Protein AF-A0A356F654-F1 (afdb_monomer_lite)

Sequence (113 aa):
ACGHKAVSWMQNWINGQEVKCHILGNVIKHRATGVCFLGEYDVAAAIVEAGWAVAYAKNTDVYVPYEKQARKELKGLWNGRFYRPSDWRKMQAQRAKISNEQKSDWFNFDGWF

Foldseek 3Di:
DLLVVLVVVLCVVCVPADKDWDFDDDADPNDTDTWIDRDPDTSLLVSLLQVSADDDVVVPCVNVVSVVNCCVVCGRCNVDDDDHPVVVVVVVVVVVVVVVVVVVVVVVVVPPD

Secondary structure (DSSP, 8-state):
-HHHHHHHHHHHHHTT---EEEEEEEEETTEEEEEEEETTEEHHHHHHHTTSS---TTT-STTHHHHHHHHHTT-GGGGS----HHHHHHHHHHHHHHHHHHHHHHHHHTT--

pLDDT: mean 88.16, std 11.25, range [46.16, 97.38]

Radius of gyration: 19.51 Å; chains: 1; bounding box: 56×36×45 Å

Structure (mmCIF, N/CA/C/O backbone):
data_AF-A0A356F654-F1
#
_entry.id   AF-A0A356F654-F1
#
loop_
_atom_site.group_PDB
_atom_site.id
_atom_site.type_symbol
_atom_site.label_atom_id
_atom_site.label_alt_id
_atom_site.label_comp_id
_atom_site.label_asym_id
_atom_site.label_entity_id
_atom_site.label_seq_id
_atom_site.pdbx_PDB_ins_code
_atom_site.Cartn_x
_atom_site.Cartn_y
_atom_site.Cartn_z
_atom_site.occupancy
_atom_site.B_iso_or_equiv
_atom_site.auth_seq_id
_atom_site.auth_comp_id
_atom_site.auth_asym_id
_atom_site.auth_atom_id
_atom_site.pdbx_PDB_model_num
ATOM 1 N N . ALA A 1 1 ? 2.163 0.092 16.718 1.00 75.88 1 ALA A N 1
ATOM 2 C CA . ALA A 1 1 ? 3.109 0.427 15.625 1.00 75.88 1 ALA A CA 1
ATOM 3 C C . ALA A 1 1 ? 2.353 0.672 14.313 1.00 75.88 1 ALA A C 1
ATOM 5 O O . ALA A 1 1 ? 1.216 0.227 14.197 1.00 75.88 1 ALA A O 1
ATOM 6 N N . CYS A 1 2 ? 2.955 1.360 13.335 1.00 87.00 2 CYS A N 1
ATOM 7 C CA . CYS A 1 2 ? 2.309 1.709 12.058 1.00 87.00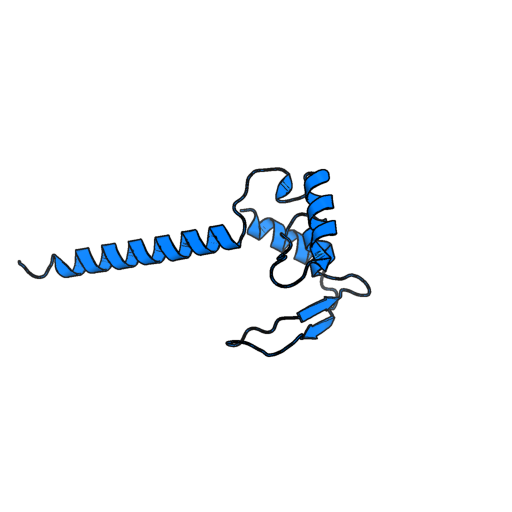 2 CYS A CA 1
ATOM 8 C C . CYS A 1 2 ? 1.919 0.491 11.199 1.00 87.00 2 CYS A C 1
ATOM 10 O O . CYS A 1 2 ? 0.853 0.502 10.594 1.00 87.00 2 CYS A O 1
ATOM 12 N N . GLY A 1 3 ? 2.714 -0.586 11.225 1.00 88.62 3 GLY A N 1
ATOM 13 C CA . GLY A 1 3 ? 2.395 -1.829 10.511 1.00 88.62 3 GLY A CA 1
ATOM 14 C C . GLY A 1 3 ? 1.083 -2.474 10.968 1.00 88.62 3 GLY A C 1
ATOM 15 O O . GLY A 1 3 ? 0.280 -2.872 10.135 1.00 88.62 3 GLY A O 1
ATOM 16 N N . HIS A 1 4 ? 0.805 -2.501 12.276 1.00 92.19 4 HIS A N 1
ATOM 17 C CA . HIS A 1 4 ? -0.466 -3.035 12.788 1.00 92.19 4 HIS A CA 1
ATOM 18 C C . HIS A 1 4 ? -1.670 -2.192 12.354 1.00 92.19 4 HIS A C 1
ATOM 20 O O . HIS A 1 4 ? -2.724 -2.745 12.065 1.00 92.19 4 HIS A O 1
ATOM 26 N N . LYS A 1 5 ? -1.515 -0.863 12.263 1.00 93.88 5 LYS A N 1
ATOM 27 C CA . LYS A 1 5 ? -2.584 0.016 11.769 1.00 93.88 5 LYS A CA 1
ATOM 28 C C . LYS A 1 5 ? -2.882 -0.235 10.289 1.00 93.88 5 LYS A C 1
ATOM 30 O O . LYS A 1 5 ? -4.047 -0.301 9.923 1.00 93.88 5 LYS A O 1
ATOM 35 N N . ALA A 1 6 ? -1.847 -0.443 9.473 1.00 94.88 6 ALA A N 1
ATOM 36 C CA . ALA A 1 6 ? -2.010 -0.802 8.066 1.00 94.88 6 ALA A CA 1
ATOM 37 C C . ALA A 1 6 ? -2.748 -2.143 7.891 1.00 94.88 6 ALA A C 1
ATOM 39 O O . ALA A 1 6 ? -3.663 -2.237 7.078 1.00 94.88 6 ALA A O 1
ATOM 40 N N . VAL A 1 7 ? -2.396 -3.157 8.692 1.00 95.19 7 VAL A N 1
ATOM 41 C CA . VAL A 1 7 ? -3.088 -4.459 8.689 1.00 95.19 7 VAL A CA 1
ATOM 42 C C . VAL A 1 7 ? -4.548 -4.309 9.114 1.00 95.19 7 VAL A C 1
ATOM 44 O O . VAL A 1 7 ? -5.429 -4.807 8.423 1.00 95.19 7 VAL A O 1
ATOM 47 N N . SER A 1 8 ? -4.812 -3.584 10.204 1.00 96.44 8 SER A N 1
ATOM 48 C CA . SER A 1 8 ? -6.175 -3.354 10.694 1.00 96.44 8 SER A CA 1
ATOM 49 C C . SER A 1 8 ? -7.035 -2.600 9.678 1.00 96.44 8 SER A C 1
ATOM 51 O O . SER A 1 8 ? -8.178 -2.985 9.453 1.00 96.44 8 SER A O 1
ATOM 53 N N . TRP A 1 9 ? -6.485 -1.578 9.013 1.00 96.75 9 TRP A N 1
ATOM 54 C CA . TRP A 1 9 ? -7.193 -0.882 7.940 1.00 96.75 9 TRP A CA 1
ATOM 55 C C . TRP A 1 9 ? -7.560 -1.837 6.801 1.00 96.75 9 TRP A C 1
ATOM 57 O O . TRP A 1 9 ? -8.709 -1.849 6.375 1.00 96.75 9 TRP A O 1
ATOM 67 N N . MET A 1 10 ? -6.619 -2.680 6.361 1.00 96.12 10 MET A N 1
ATOM 68 C CA . MET A 1 10 ? -6.864 -3.634 5.276 1.00 96.12 10 MET A CA 1
ATOM 69 C C . MET A 1 10 ? -7.930 -4.669 5.654 1.00 96.12 10 MET A C 1
ATOM 71 O O . MET A 1 10 ? -8.821 -4.949 4.860 1.00 96.12 10 MET A O 1
ATOM 75 N N . GLN A 1 11 ? -7.869 -5.215 6.871 1.00 96.19 11 GLN A N 1
ATOM 76 C CA . GLN A 1 11 ? -8.865 -6.168 7.369 1.00 96.19 11 GLN A CA 1
ATOM 77 C C . GLN A 1 11 ? -10.267 -5.555 7.396 1.00 96.19 11 GLN A C 1
ATOM 79 O O . GLN A 1 11 ? -11.216 -6.183 6.934 1.00 96.19 11 GLN A O 1
ATOM 84 N N . ASN A 1 12 ? -10.380 -4.316 7.879 1.00 96.81 12 ASN A N 1
ATOM 85 C CA . ASN A 1 12 ? -11.652 -3.602 7.940 1.00 96.81 12 ASN A CA 1
ATOM 86 C C . ASN A 1 12 ? -12.170 -3.210 6.551 1.00 96.81 12 ASN A C 1
ATOM 88 O O . ASN A 1 12 ? -13.375 -3.208 6.340 1.00 96.81 12 ASN A O 1
ATOM 92 N N . TRP A 1 13 ? -11.279 -2.867 5.617 1.00 96.94 13 TRP A N 1
ATOM 93 C CA . TRP A 1 13 ? -11.658 -2.477 4.259 1.00 96.94 13 TRP A CA 1
ATOM 94 C C . TRP A 1 13 ? -12.098 -3.677 3.413 1.00 96.94 13 TRP A C 1
ATOM 96 O O . TRP A 1 13 ? -13.114 -3.591 2.734 1.00 96.94 13 TRP A O 1
ATOM 106 N N . ILE A 1 14 ? -11.386 -4.809 3.502 1.00 96.81 14 ILE A N 1
ATOM 107 C CA . ILE A 1 14 ? -11.789 -6.064 2.847 1.00 96.81 14 ILE A CA 1
ATOM 108 C C . ILE A 1 14 ? -13.059 -6.628 3.490 1.00 96.81 14 ILE A C 1
ATOM 110 O O . ILE A 1 14 ? -13.885 -7.214 2.802 1.00 96.81 14 ILE A O 1
ATOM 114 N N . ASN A 1 15 ? -13.212 -6.485 4.810 1.00 96.00 15 ASN A N 1
ATOM 115 C CA . ASN A 1 15 ? -14.402 -6.890 5.561 1.00 96.00 15 ASN A CA 1
ATOM 116 C C . ASN A 1 15 ? -14.880 -8.331 5.266 1.00 96.00 15 ASN A C 1
ATOM 118 O O . ASN A 1 15 ? -16.071 -8.601 5.132 1.00 96.00 15 ASN A O 1
ATOM 122 N N . GLY A 1 16 ? -13.935 -9.262 5.102 1.00 94.44 16 GLY A N 1
ATOM 123 C CA . GLY A 1 16 ? -14.223 -10.671 4.803 1.00 94.44 16 GLY A CA 1
ATOM 124 C C . GLY A 1 16 ? -14.707 -10.963 3.377 1.00 94.44 16 GLY A C 1
ATOM 125 O O . GLY A 1 16 ? -15.032 -12.110 3.081 1.00 94.44 16 GLY A O 1
ATOM 126 N N . GLN A 1 17 ? -14.746 -9.967 2.491 1.00 96.62 17 GLN A N 1
ATOM 127 C CA . GLN A 1 17 ? -15.095 -10.159 1.087 1.00 96.62 17 GLN A CA 1
ATOM 128 C C . GLN A 1 17 ? -13.994 -10.908 0.320 1.00 96.62 17 GLN A C 1
ATOM 130 O O . GLN A 1 17 ? -12.810 -10.861 0.666 1.00 96.62 17 GLN A O 1
ATOM 135 N N . GLU A 1 18 ? -14.393 -11.593 -0.751 1.00 96.12 18 GLU A N 1
ATOM 136 C CA . GLU A 1 18 ? -13.475 -12.351 -1.599 1.00 96.12 18 GLU A CA 1
ATOM 137 C C . GLU A 1 18 ? -12.567 -11.420 -2.417 1.00 96.12 18 GLU A C 1
ATOM 139 O O . GLU A 1 18 ? -13.029 -10.491 -3.083 1.00 96.12 18 GLU A O 1
ATOM 144 N N . VAL A 1 19 ? -11.265 -11.712 -2.402 1.00 96.88 19 VAL A N 1
ATOM 145 C CA . VAL A 1 19 ? -10.247 -11.011 -3.189 1.00 96.88 19 VAL A CA 1
ATOM 146 C C . VAL A 1 19 ? -9.750 -11.929 -4.300 1.00 96.88 19 VAL A C 1
ATOM 148 O O . VAL A 1 19 ? -9.303 -13.046 -4.039 1.00 96.88 19 VAL A O 1
ATOM 151 N N . LYS A 1 20 ? -9.772 -11.440 -5.541 1.00 97.12 20 LYS A N 1
ATOM 152 C CA . LYS A 1 20 ? -9.291 -12.172 -6.719 1.00 97.12 20 LYS A CA 1
ATOM 153 C C . LYS A 1 20 ? -7.911 -11.674 -7.114 1.00 97.12 20 LYS A C 1
ATOM 155 O O . LYS A 1 20 ? -7.736 -10.490 -7.382 1.00 97.12 20 LYS A O 1
ATOM 160 N N . CYS A 1 21 ? -6.928 -12.569 -7.154 1.00 95.38 21 CYS A N 1
ATOM 161 C CA . CYS A 1 21 ? -5.545 -12.216 -7.465 1.00 95.38 21 CYS A CA 1
ATOM 162 C C . CYS A 1 21 ? -5.085 -12.809 -8.797 1.00 95.38 21 CYS A C 1
ATOM 164 O O . CYS A 1 21 ? -5.247 -13.999 -9.055 1.00 95.38 21 CYS A O 1
ATOM 166 N N . HIS A 1 22 ? -4.422 -11.980 -9.596 1.00 93.50 22 HIS A N 1
ATOM 167 C CA . HIS A 1 22 ? -3.726 -12.364 -10.813 1.00 93.50 22 HIS A CA 1
ATOM 168 C C . HIS A 1 22 ? -2.222 -12.335 -10.555 1.00 93.50 22 HIS A C 1
ATOM 170 O O . HIS A 1 22 ? -1.635 -11.281 -10.298 1.00 93.50 22 HIS A O 1
ATOM 176 N N . ILE A 1 23 ? -1.595 -13.509 -10.593 1.00 91.75 23 ILE A N 1
ATOM 177 C CA . ILE A 1 23 ? -0.151 -13.639 -10.401 1.00 91.75 23 ILE A CA 1
ATOM 178 C C . ILE A 1 23 ? 0.572 -13.143 -11.653 1.00 91.75 23 ILE A C 1
ATOM 180 O O . ILE A 1 23 ? 0.244 -13.527 -12.772 1.00 91.75 23 ILE A O 1
ATOM 184 N N . LEU A 1 24 ? 1.563 -12.283 -11.443 1.00 86.25 24 LEU A N 1
ATOM 185 C CA . LEU A 1 24 ? 2.413 -11.706 -12.470 1.00 86.25 24 LEU A CA 1
ATOM 186 C C . LEU A 1 24 ? 3.805 -12.343 -12.423 1.00 86.25 24 LEU A C 1
ATOM 188 O O . LEU A 1 24 ? 4.459 -12.376 -11.377 1.00 86.25 24 LEU A O 1
ATOM 192 N N . GLY A 1 25 ? 4.292 -12.764 -13.589 1.00 80.69 25 GLY A N 1
ATOM 193 C CA . GLY A 1 25 ? 5.652 -13.271 -13.761 1.00 80.69 25 GLY A CA 1
ATOM 194 C C . GLY A 1 25 ? 5.922 -14.593 -13.037 1.00 80.69 25 GLY A C 1
ATOM 195 O O . GLY A 1 25 ? 5.018 -15.379 -12.762 1.00 80.69 25 GLY A O 1
ATOM 196 N N . ASN A 1 26 ? 7.200 -14.842 -12.748 1.00 78.00 26 ASN A N 1
ATOM 197 C CA . ASN A 1 26 ? 7.654 -16.090 -12.138 1.00 78.00 26 ASN A CA 1
ATOM 198 C C . ASN A 1 26 ? 7.645 -16.012 -10.608 1.00 78.00 26 ASN A C 1
ATOM 200 O O . ASN A 1 26 ? 7.991 -14.990 -10.011 1.00 78.00 26 ASN A O 1
ATOM 204 N N . VAL A 1 27 ? 7.325 -17.132 -9.963 1.00 80.44 27 VAL A N 1
ATOM 205 C CA . VAL A 1 27 ? 7.458 -17.290 -8.512 1.00 80.44 27 VAL A CA 1
ATOM 206 C C . VAL A 1 27 ? 8.942 -17.369 -8.155 1.00 80.44 27 VAL A C 1
ATOM 208 O O . VAL A 1 27 ? 9.655 -18.257 -8.618 1.00 80.44 27 VAL A O 1
ATOM 211 N N . ILE A 1 28 ? 9.422 -16.459 -7.308 1.00 81.12 28 ILE A N 1
ATOM 212 C CA . ILE A 1 28 ? 10.825 -16.417 -6.878 1.00 81.12 28 ILE A CA 1
ATOM 213 C C . ILE A 1 28 ? 10.896 -16.858 -5.421 1.00 81.12 28 ILE A C 1
ATOM 215 O O . ILE A 1 28 ? 10.324 -16.197 -4.557 1.00 81.12 28 ILE A O 1
ATOM 219 N N . LYS A 1 29 ? 11.634 -17.937 -5.123 1.00 77.25 29 LYS A N 1
ATOM 220 C CA . LYS A 1 29 ? 11.892 -18.405 -3.743 1.00 77.25 29 LYS A CA 1
ATOM 221 C C . LYS A 1 29 ? 10.607 -18.497 -2.896 1.00 77.25 29 LYS A C 1
ATOM 223 O O . LYS A 1 29 ? 10.544 -17.948 -1.800 1.00 77.25 29 LYS A O 1
ATOM 228 N N . HIS A 1 30 ? 9.571 -19.140 -3.439 1.00 81.75 30 HIS A N 1
ATOM 229 C CA . HIS A 1 30 ? 8.241 -19.283 -2.816 1.00 81.75 30 HIS A CA 1
ATOM 230 C C . HIS A 1 30 ? 7.455 -17.975 -2.611 1.00 81.75 30 HIS A C 1
ATOM 232 O O . HIS A 1 30 ? 6.475 -17.952 -1.871 1.00 81.75 30 HIS A O 1
ATOM 238 N N . ARG A 1 31 ? 7.843 -16.881 -3.276 1.00 84.50 31 ARG A N 1
ATOM 239 C CA . ARG A 1 31 ? 7.074 -15.634 -3.315 1.00 84.50 31 ARG A CA 1
ATOM 240 C C . ARG A 1 31 ? 6.530 -15.397 -4.719 1.00 84.50 31 ARG A C 1
ATOM 242 O O . ARG A 1 31 ? 7.296 -15.244 -5.670 1.00 84.50 31 ARG A O 1
ATOM 249 N N . ALA A 1 32 ? 5.210 -15.317 -4.820 1.00 87.12 32 ALA A N 1
ATOM 250 C CA . ALA A 1 32 ? 4.516 -14.833 -6.004 1.00 87.12 32 ALA A CA 1
ATOM 251 C C . ALA A 1 32 ? 4.299 -13.314 -5.896 1.00 87.12 32 ALA A C 1
ATOM 253 O O . ALA A 1 32 ? 4.049 -12.795 -4.807 1.00 87.12 32 ALA A O 1
ATOM 254 N N . THR A 1 33 ? 4.412 -12.605 -7.018 1.00 88.25 33 THR A N 1
ATOM 255 C CA . THR A 1 33 ? 3.998 -11.198 -7.133 1.00 88.25 33 THR A CA 1
ATOM 256 C C . THR A 1 33 ? 2.742 -11.167 -7.981 1.00 88.25 33 THR A C 1
ATOM 258 O O . THR A 1 33 ? 2.650 -11.922 -8.937 1.00 88.25 33 THR A O 1
ATOM 261 N N . GLY A 1 34 ? 1.768 -10.331 -7.650 1.00 91.69 34 GLY A N 1
ATOM 262 C CA . GLY A 1 34 ? 0.527 -10.250 -8.407 1.00 91.69 34 GLY A CA 1
ATOM 263 C C . GLY A 1 34 ? -0.234 -8.972 -8.110 1.00 91.69 34 GLY A C 1
ATOM 264 O O . GLY A 1 34 ? 0.161 -8.201 -7.233 1.00 91.69 34 GLY A O 1
ATOM 265 N N . VAL A 1 35 ? -1.321 -8.776 -8.845 1.00 93.69 35 VAL A N 1
ATOM 266 C CA . VAL A 1 35 ? -2.309 -7.721 -8.598 1.00 93.69 35 VAL A CA 1
ATOM 267 C C . VAL A 1 35 ? -3.568 -8.387 -8.075 1.00 93.69 35 VAL A C 1
ATOM 269 O O . VAL A 1 35 ? -3.971 -9.433 -8.581 1.00 93.69 35 VAL A O 1
ATOM 272 N N . CYS A 1 36 ? -4.166 -7.805 -7.044 1.00 95.75 36 CYS A N 1
ATOM 273 C CA . CYS A 1 36 ? -5.352 -8.343 -6.399 1.00 95.75 36 CYS A CA 1
ATOM 274 C C . CYS A 1 36 ? -6.477 -7.317 -6.444 1.00 95.75 36 CYS A C 1
ATOM 276 O O . CYS A 1 36 ? -6.235 -6.128 -6.244 1.00 95.75 36 CYS A O 1
ATOM 278 N N . PHE A 1 37 ? -7.695 -7.802 -6.657 1.00 97.38 37 PHE A N 1
ATOM 279 C CA . PHE A 1 37 ? -8.894 -6.997 -6.794 1.00 97.38 37 PHE A CA 1
ATOM 280 C C . PHE A 1 37 ? -9.952 -7.411 -5.779 1.00 97.38 37 PHE A C 1
ATOM 282 O O . PHE A 1 37 ? -10.211 -8.601 -5.581 1.00 97.38 37 PHE A O 1
ATOM 289 N N . LEU A 1 38 ? -10.577 -6.412 -5.166 1.00 97.19 38 LEU A N 1
ATOM 290 C CA . LEU A 1 38 ? -11.791 -6.546 -4.377 1.00 97.19 38 LEU A CA 1
ATOM 291 C C . LEU A 1 38 ? -12.947 -5.977 -5.207 1.00 97.19 38 LEU A C 1
ATOM 293 O O . LEU A 1 38 ? -13.121 -4.762 -5.288 1.00 97.19 38 LEU A O 1
ATOM 297 N N . GLY A 1 39 ? -13.694 -6.849 -5.888 1.00 95.38 39 GLY A N 1
ATOM 298 C CA . GLY A 1 39 ? -14.620 -6.409 -6.935 1.00 95.38 39 GLY A CA 1
ATOM 299 C C . GLY A 1 39 ? -13.860 -5.704 -8.062 1.00 95.38 39 GLY A C 1
ATOM 300 O O . GLY A 1 39 ? -13.028 -6.324 -8.719 1.00 95.38 39 GLY A O 1
ATOM 301 N N . GLU A 1 40 ? -14.120 -4.411 -8.254 1.00 94.50 40 GLU A N 1
ATOM 302 C CA . GLU A 1 40 ? -13.451 -3.566 -9.257 1.00 94.50 40 GLU A CA 1
ATOM 303 C C . GLU A 1 40 ? -12.252 -2.783 -8.690 1.00 94.50 40 GLU A C 1
ATOM 305 O O . GLU A 1 40 ? -11.528 -2.120 -9.432 1.00 94.50 40 GLU A O 1
ATOM 310 N N . TYR A 1 41 ? -12.015 -2.850 -7.375 1.00 96.31 41 TYR A N 1
ATOM 311 C CA . TYR A 1 41 ? -10.979 -2.064 -6.709 1.00 96.31 41 TYR A CA 1
ATOM 312 C C . TYR A 1 41 ? -9.644 -2.802 -6.661 1.00 96.31 41 TYR A C 1
ATOM 314 O O . TYR A 1 41 ? -9.554 -3.896 -6.104 1.00 96.31 41 TYR A O 1
ATOM 322 N N . ASP A 1 42 ? -8.583 -2.170 -7.164 1.00 96.38 42 ASP A N 1
ATOM 323 C CA . ASP A 1 42 ? -7.208 -2.633 -6.971 1.00 96.38 42 ASP A CA 1
ATOM 324 C C . ASP A 1 42 ? -6.798 -2.460 -5.497 1.00 96.38 42 ASP A C 1
ATOM 326 O O . ASP A 1 42 ? -6.727 -1.349 -4.960 1.00 96.38 42 ASP A O 1
ATOM 330 N N . VAL A 1 43 ? -6.507 -3.583 -4.838 1.00 96.50 43 VAL A N 1
ATOM 331 C CA . VAL A 1 43 ? -6.165 -3.646 -3.411 1.00 96.50 43 VAL A CA 1
ATOM 332 C C . VAL A 1 43 ? -4.878 -2.873 -3.101 1.00 96.50 43 VAL A C 1
ATOM 334 O O . VAL A 1 43 ? -4.768 -2.243 -2.045 1.00 96.50 43 VAL A O 1
ATOM 337 N N . ALA A 1 44 ? -3.892 -2.910 -4.001 1.00 95.12 44 ALA A N 1
ATOM 338 C CA . ALA A 1 44 ? -2.632 -2.200 -3.828 1.00 95.12 44 ALA A CA 1
ATOM 339 C C . ALA A 1 44 ? -2.817 -0.689 -4.022 1.00 95.12 44 ALA A C 1
ATOM 341 O O . ALA A 1 44 ? -2.246 0.092 -3.257 1.00 95.12 44 ALA A O 1
ATOM 342 N N . ALA A 1 45 ? -3.648 -0.271 -4.979 1.00 96.44 45 ALA A N 1
ATOM 343 C CA . ALA A 1 45 ? -4.000 1.138 -5.136 1.00 96.44 45 ALA A CA 1
ATOM 344 C C . ALA A 1 45 ? -4.722 1.668 -3.886 1.00 96.44 45 ALA A C 1
ATOM 346 O O . ALA A 1 45 ? -4.300 2.679 -3.322 1.00 96.44 45 ALA A O 1
ATOM 347 N N . ALA A 1 46 ? -5.724 0.936 -3.390 1.00 97.12 46 ALA A N 1
ATOM 348 C CA . ALA A 1 46 ? -6.532 1.345 -2.243 1.00 97.12 46 ALA A CA 1
ATOM 349 C C . ALA A 1 46 ? -5.700 1.537 -0.961 1.00 97.12 46 ALA A C 1
ATOM 351 O O . ALA A 1 46 ? -5.829 2.555 -0.276 1.00 97.12 46 ALA A O 1
ATOM 352 N N . ILE A 1 47 ? -4.794 0.604 -0.637 1.00 97.00 47 ILE A N 1
ATOM 353 C CA . ILE A 1 47 ? -3.949 0.727 0.566 1.00 97.00 47 ILE A CA 1
ATOM 354 C C . ILE A 1 47 ? -2.927 1.872 0.458 1.00 97.00 47 ILE A C 1
ATOM 356 O O . ILE A 1 47 ? -2.597 2.510 1.465 1.00 97.00 47 ILE A O 1
ATOM 360 N N . VAL A 1 48 ? -2.417 2.148 -0.747 1.00 97.12 48 VAL A N 1
ATOM 361 C CA . VAL A 1 48 ? -1.495 3.267 -0.990 1.00 97.12 48 VAL A CA 1
ATOM 362 C C . VAL A 1 48 ? -2.239 4.598 -0.895 1.00 97.12 48 VAL A C 1
ATOM 364 O O . VAL A 1 48 ? -1.759 5.511 -0.224 1.00 97.12 48 VAL A O 1
ATOM 367 N N . GLU A 1 49 ? -3.426 4.697 -1.491 1.00 97.19 49 GLU A N 1
ATOM 368 C CA . GLU A 1 49 ? -4.282 5.886 -1.442 1.00 97.19 49 GLU A CA 1
ATOM 369 C C . GLU A 1 49 ? -4.742 6.221 -0.018 1.00 97.19 49 GLU A C 1
ATOM 371 O O . GLU A 1 49 ? -4.764 7.385 0.386 1.00 97.19 49 GLU A O 1
ATOM 376 N N . ALA A 1 50 ? -5.039 5.201 0.788 1.00 96.88 50 ALA A N 1
ATOM 377 C CA . ALA A 1 50 ? -5.339 5.362 2.207 1.00 96.88 50 ALA A CA 1
ATOM 378 C C . ALA A 1 50 ? -4.109 5.749 3.054 1.00 96.88 50 ALA A C 1
ATOM 380 O O . ALA A 1 50 ? -4.232 6.019 4.250 1.00 96.88 50 ALA A O 1
ATOM 381 N N . GLY A 1 51 ? -2.916 5.787 2.453 1.00 96.88 51 GLY A N 1
ATOM 382 C CA . GLY A 1 51 ? -1.672 6.186 3.104 1.00 96.88 51 GLY A CA 1
ATOM 383 C C . GLY A 1 51 ? -1.077 5.123 4.021 1.00 96.88 51 GLY A C 1
ATOM 384 O O . GLY A 1 51 ? -0.217 5.451 4.834 1.00 96.88 51 GLY A O 1
ATOM 385 N N . TRP A 1 52 ? -1.507 3.863 3.924 1.00 96.31 52 TRP A N 1
ATOM 386 C CA . TRP A 1 52 ? -1.007 2.760 4.756 1.00 96.31 52 TRP A CA 1
ATOM 387 C C . TRP A 1 52 ? 0.114 1.949 4.099 1.00 96.31 52 TRP A C 1
ATOM 389 O O . TRP A 1 52 ? 0.756 1.131 4.761 1.00 96.31 52 TRP A O 1
ATOM 399 N N . ALA A 1 53 ? 0.400 2.218 2.826 1.00 95.56 53 ALA A N 1
ATOM 400 C CA . ALA A 1 53 ? 1.526 1.669 2.085 1.00 95.56 53 ALA A CA 1
ATOM 401 C C . ALA A 1 53 ? 2.257 2.761 1.291 1.00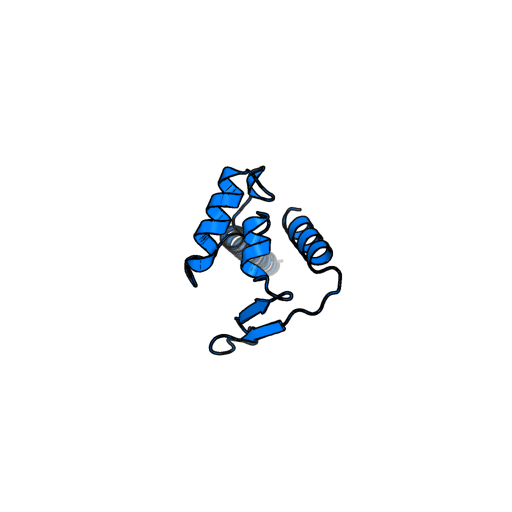 95.56 53 ALA A C 1
ATOM 403 O O . ALA A 1 53 ? 1.738 3.851 1.063 1.00 95.56 53 ALA A O 1
ATOM 404 N N . VAL A 1 54 ? 3.484 2.451 0.869 1.00 94.38 54 VAL A N 1
ATOM 405 C CA . VAL A 1 54 ? 4.282 3.300 -0.028 1.00 94.38 54 VAL A CA 1
ATOM 406 C C . VAL A 1 54 ? 4.375 2.638 -1.398 1.00 94.38 54 VAL A C 1
ATOM 408 O O . VAL A 1 54 ? 4.516 1.413 -1.469 1.00 94.38 54 VAL A O 1
ATOM 411 N N . ALA A 1 55 ? 4.338 3.421 -2.475 1.00 94.31 55 ALA A N 1
ATOM 412 C CA . ALA A 1 55 ? 4.494 2.887 -3.816 1.00 94.31 55 ALA A CA 1
ATOM 413 C C . ALA A 1 55 ? 5.944 2.436 -4.028 1.00 94.31 55 ALA A C 1
ATOM 415 O O . ALA A 1 55 ? 6.912 3.119 -3.670 1.00 94.31 55 ALA A O 1
ATOM 416 N N . TYR A 1 56 ? 6.109 1.256 -4.621 1.00 88.19 56 TYR A N 1
ATOM 417 C CA . TYR A 1 56 ? 7.424 0.713 -4.931 1.00 88.19 56 TYR A CA 1
ATOM 418 C C . TYR A 1 56 ? 7.756 0.935 -6.407 1.00 88.19 56 TYR A C 1
ATOM 420 O O . TYR A 1 56 ? 7.693 0.015 -7.221 1.00 88.19 56 TYR A O 1
ATOM 428 N N . ALA A 1 57 ? 8.172 2.166 -6.720 1.00 85.56 57 ALA A N 1
ATOM 429 C CA . ALA A 1 57 ? 8.478 2.634 -8.078 1.00 85.56 57 ALA A CA 1
ATOM 430 C C . ALA A 1 57 ? 9.554 1.819 -8.823 1.00 85.56 57 ALA A C 1
ATOM 432 O O . ALA A 1 57 ? 9.698 1.947 -10.031 1.00 85.56 57 ALA A O 1
ATOM 433 N N . LYS A 1 58 ? 10.313 0.965 -8.121 1.00 82.62 58 LYS A N 1
ATOM 434 C CA . LYS A 1 58 ? 11.272 0.044 -8.750 1.00 82.62 58 LYS A CA 1
ATOM 435 C C . LYS A 1 58 ? 10.599 -1.071 -9.553 1.00 82.62 58 LYS A C 1
ATOM 437 O O . LYS A 1 58 ? 11.237 -1.612 -10.445 1.00 82.62 58 LYS A O 1
ATOM 442 N N . ASN A 1 59 ? 9.363 -1.433 -9.207 1.00 78.00 59 ASN A N 1
ATOM 443 C CA . ASN A 1 59 ? 8.616 -2.483 -9.898 1.00 78.00 59 ASN A CA 1
ATOM 444 C C . ASN A 1 59 ? 7.586 -1.898 -10.863 1.00 78.00 59 ASN A C 1
ATOM 446 O O . ASN A 1 59 ? 7.426 -2.406 -11.965 1.00 78.00 59 ASN A O 1
ATOM 450 N N . THR A 1 60 ? 6.862 -0.869 -10.427 1.00 84.94 60 THR A N 1
ATOM 451 C CA . THR A 1 60 ? 5.821 -0.213 -11.218 1.00 84.94 60 THR A CA 1
ATOM 452 C C . THR A 1 60 ? 5.583 1.197 -10.692 1.00 84.94 60 THR A C 1
ATOM 454 O O . THR A 1 60 ? 5.657 1.443 -9.484 1.00 84.94 60 THR A O 1
ATOM 457 N N . ASP A 1 61 ? 5.303 2.123 -11.597 1.00 92.06 61 ASP A N 1
ATOM 458 C CA . ASP A 1 61 ? 4.975 3.518 -11.324 1.00 92.06 61 A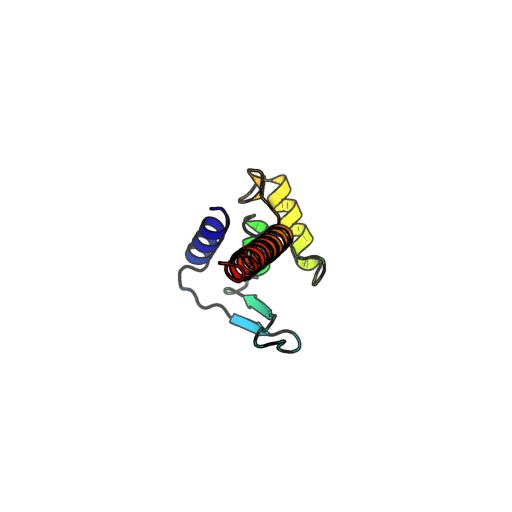SP A CA 1
ATOM 459 C C . ASP A 1 61 ? 3.465 3.776 -11.190 1.00 92.06 61 ASP A C 1
ATOM 461 O O . ASP A 1 61 ? 3.077 4.840 -10.707 1.00 92.06 61 ASP A O 1
ATOM 465 N N . VAL A 1 62 ? 2.618 2.788 -11.506 1.00 93.69 62 VAL A N 1
ATOM 466 C CA . VAL A 1 62 ? 1.145 2.887 -11.482 1.00 93.69 62 VAL A CA 1
ATOM 467 C C . VAL A 1 62 ? 0.610 3.388 -10.135 1.00 93.69 62 VAL A C 1
ATOM 469 O O . VAL A 1 62 ? -0.346 4.158 -10.095 1.00 93.69 62 VAL A O 1
ATOM 472 N N . TYR A 1 63 ? 1.256 3.029 -9.019 1.00 95.94 63 TYR A N 1
ATOM 473 C CA . TYR A 1 63 ? 0.808 3.427 -7.677 1.00 95.94 63 TYR A CA 1
ATOM 474 C C . TYR A 1 63 ? 1.363 4.779 -7.188 1.00 95.94 63 TYR A C 1
ATOM 476 O O . TYR A 1 63 ? 0.967 5.273 -6.131 1.00 95.94 63 TYR A O 1
ATOM 484 N N . VAL A 1 64 ? 2.284 5.404 -7.929 1.00 95.88 64 VAL A N 1
ATOM 485 C CA . VAL A 1 64 ? 2.924 6.671 -7.532 1.00 95.88 64 VAL A CA 1
ATOM 486 C C . VAL A 1 64 ? 1.924 7.831 -7.403 1.00 95.88 64 VAL A C 1
ATOM 488 O O . VAL A 1 64 ? 2.053 8.597 -6.442 1.00 95.88 64 VAL A O 1
ATOM 491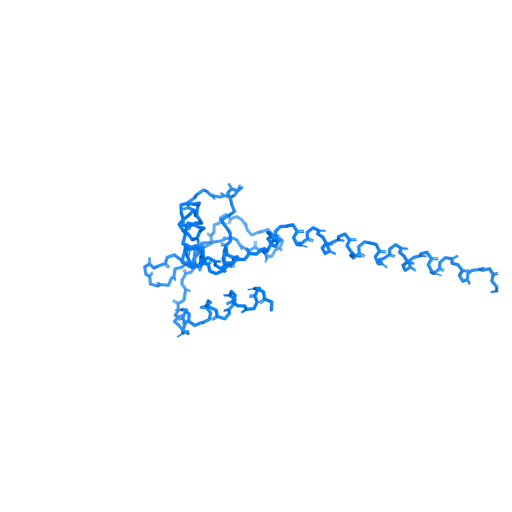 N N . PRO A 1 65 ? 0.929 8.004 -8.297 1.00 96.44 65 PRO A N 1
ATOM 492 C CA . PRO A 1 65 ? -0.090 9.042 -8.138 1.00 96.44 65 PRO A CA 1
ATOM 493 C C . PRO A 1 65 ? -0.889 8.903 -6.834 1.00 96.44 65 PRO A C 1
ATOM 495 O O . PRO A 1 65 ? -1.086 9.897 -6.137 1.00 96.44 65 PRO A O 1
ATOM 498 N N . TYR A 1 66 ? -1.254 7.677 -6.448 1.00 97.12 66 TYR A N 1
ATOM 499 C CA . TYR A 1 66 ? -1.970 7.398 -5.198 1.00 97.12 66 TYR A CA 1
ATOM 500 C C . TYR A 1 66 ? -1.122 7.746 -3.966 1.00 97.12 66 TYR A C 1
ATOM 502 O O . TYR A 1 66 ? -1.618 8.373 -3.030 1.00 97.12 66 TYR A O 1
ATOM 510 N N . GLU A 1 67 ? 0.184 7.435 -3.981 1.00 96.69 67 GLU A N 1
ATOM 511 C CA . GLU A 1 67 ? 1.094 7.838 -2.896 1.00 96.69 67 GLU A CA 1
ATOM 512 C C . GLU A 1 67 ? 1.186 9.366 -2.806 1.00 96.69 67 GLU A C 1
ATOM 514 O O . GLU A 1 67 ? 1.156 9.927 -1.711 1.00 96.69 67 GLU A O 1
ATOM 519 N N . LYS A 1 68 ? 1.285 10.062 -3.948 1.00 96.69 68 LYS A N 1
ATOM 520 C CA . LYS A 1 68 ? 1.323 11.533 -3.982 1.00 96.69 68 LYS A CA 1
ATOM 521 C C . LYS A 1 68 ? 0.060 12.135 -3.369 1.00 96.69 68 LYS A C 1
ATOM 523 O O . LYS A 1 68 ? 0.179 13.081 -2.589 1.00 96.69 68 LYS A O 1
ATOM 528 N N . GLN A 1 69 ? -1.111 11.579 -3.675 1.00 97.12 69 GLN A N 1
ATOM 529 C CA . GLN A 1 69 ? -2.373 12.035 -3.097 1.00 97.12 69 GLN A CA 1
ATOM 530 C C . GLN A 1 69 ? -2.407 11.813 -1.581 1.00 97.12 69 GLN A C 1
ATOM 532 O O . GLN A 1 69 ? -2.628 12.759 -0.826 1.00 97.12 69 GLN A O 1
ATOM 537 N N . ALA A 1 70 ? -2.079 10.603 -1.122 1.00 97.38 70 ALA A N 1
ATOM 538 C CA . ALA A 1 70 ? -2.044 10.273 0.301 1.00 97.38 70 ALA A CA 1
ATOM 539 C C . ALA A 1 70 ? -1.068 11.165 1.090 1.00 97.38 70 ALA A C 1
ATOM 541 O O . ALA A 1 70 ? -1.348 11.553 2.224 1.00 97.38 70 ALA A O 1
ATOM 542 N N . ARG A 1 71 ? 0.065 11.532 0.476 1.00 96.00 71 ARG A N 1
ATOM 543 C CA . ARG A 1 71 ? 1.042 12.479 1.035 1.00 96.00 71 ARG A CA 1
ATOM 544 C C . ARG A 1 71 ? 0.486 13.888 1.153 1.00 96.00 71 ARG A C 1
ATOM 546 O O . ARG A 1 71 ? 0.668 14.514 2.192 1.00 96.00 71 ARG A O 1
ATOM 553 N N . LYS A 1 72 ? -0.161 14.382 0.095 1.00 97.06 72 LYS A N 1
ATOM 554 C CA . LYS A 1 72 ? -0.765 15.720 0.060 1.00 97.06 72 LYS A CA 1
ATOM 555 C C . LYS A 1 72 ? -1.846 15.869 1.132 1.00 97.06 72 LYS A C 1
ATOM 557 O O . LYS A 1 72 ? -1.957 16.926 1.738 1.00 97.06 72 LYS A O 1
ATOM 562 N N . GLU A 1 73 ? -2.598 14.803 1.380 1.00 97.12 73 GLU A N 1
ATOM 563 C CA . GLU A 1 73 ? -3.684 14.765 2.362 1.00 97.12 73 GLU A CA 1
ATOM 564 C C . GLU A 1 73 ? -3.241 14.315 3.763 1.00 97.12 73 GLU A C 1
ATOM 566 O O . GLU A 1 73 ? -4.079 14.181 4.650 1.00 97.12 73 GLU A O 1
ATOM 571 N N . LEU A 1 74 ? -1.941 14.067 3.977 1.00 95.94 74 LEU A N 1
ATOM 572 C CA . LEU A 1 74 ? -1.384 13.598 5.253 1.00 95.94 74 LEU A CA 1
ATOM 573 C C . LEU A 1 74 ? -2.095 12.339 5.795 1.00 95.94 74 LEU A C 1
ATOM 575 O O . LEU A 1 74 ? -2.279 12.174 6.999 1.00 95.94 74 LEU A O 1
ATOM 579 N N . LYS A 1 75 ? -2.491 11.420 4.908 1.00 96.12 75 LYS A N 1
ATOM 580 C CA . LYS A 1 75 ? -3.199 10.184 5.271 1.00 96.12 75 LYS A CA 1
ATOM 581 C C . LYS A 1 75 ? -2.270 9.141 5.894 1.00 96.12 75 LYS A C 1
ATOM 583 O O . LYS A 1 75 ? -1.129 8.967 5.470 1.00 96.12 75 LYS A O 1
ATOM 588 N N . GLY A 1 76 ? -2.786 8.382 6.860 1.00 94.69 76 GLY A N 1
ATOM 589 C CA . GLY A 1 76 ? -2.126 7.189 7.399 1.00 94.69 76 GLY A CA 1
ATOM 590 C C . GLY A 1 76 ? -0.702 7.451 7.901 1.00 94.69 76 GLY A C 1
ATOM 591 O O . GLY A 1 76 ? -0.489 8.216 8.842 1.00 94.69 76 GLY A O 1
ATOM 592 N N . LEU A 1 77 ? 0.279 6.804 7.267 1.00 94.69 77 LEU A N 1
ATOM 593 C CA . LEU A 1 77 ? 1.709 6.960 7.550 1.00 94.69 77 LEU A CA 1
ATOM 594 C C . LEU A 1 77 ? 2.191 8.410 7.382 1.00 94.69 77 LEU A C 1
ATOM 596 O O . LEU A 1 77 ? 3.114 8.828 8.078 1.00 94.69 77 LEU A O 1
ATOM 600 N N . TRP A 1 78 ? 1.566 9.171 6.480 1.00 95.31 78 TRP A N 1
ATOM 601 C CA . TRP A 1 78 ? 1.961 10.533 6.119 1.00 95.31 78 TRP A CA 1
ATOM 602 C C . TRP A 1 78 ? 1.538 11.592 7.139 1.00 95.31 78 TRP A C 1
ATOM 604 O O . TRP A 1 78 ? 2.046 12.707 7.077 1.00 95.31 78 TRP A O 1
ATOM 614 N N . ASN A 1 79 ? 0.703 11.240 8.125 1.00 93.69 79 ASN A N 1
ATOM 615 C CA . ASN A 1 79 ? 0.370 12.113 9.258 1.00 93.69 79 ASN A CA 1
ATOM 616 C C . ASN A 1 79 ? 1.504 12.214 10.304 1.00 93.69 79 ASN A C 1
ATOM 618 O O . ASN A 1 79 ? 1.326 12.725 11.408 1.00 93.69 79 ASN A O 1
ATOM 622 N N . GLY A 1 80 ? 2.675 11.649 10.019 1.00 89.69 80 GLY A N 1
ATOM 623 C CA . GLY A 1 80 ? 3.794 11.643 10.945 1.00 89.69 80 GLY A CA 1
ATOM 624 C C . GLY A 1 80 ? 5.096 11.229 10.280 1.00 89.69 80 GLY A C 1
ATOM 625 O O . GLY A 1 80 ? 5.218 11.152 9.059 1.00 89.69 80 GLY A O 1
ATOM 626 N N . ARG A 1 81 ? 6.105 10.961 11.110 1.00 89.50 81 ARG A N 1
ATOM 627 C CA . ARG A 1 81 ? 7.401 10.458 10.650 1.00 89.50 81 ARG A CA 1
ATOM 628 C C . ARG A 1 81 ? 7.423 8.942 10.762 1.00 89.50 81 ARG A C 1
ATOM 630 O O . ARG A 1 81 ? 7.077 8.381 11.799 1.00 89.50 81 ARG A O 1
ATOM 637 N N . PHE A 1 82 ? 7.869 8.282 9.704 1.00 91.88 82 PHE A N 1
ATOM 638 C CA . PHE A 1 82 ? 8.034 6.837 9.675 1.00 91.88 82 PHE A CA 1
ATOM 639 C C . PHE A 1 82 ? 9.242 6.465 8.818 1.00 91.88 82 PHE A C 1
ATOM 641 O O . PHE A 1 82 ? 9.634 7.197 7.909 1.00 91.88 82 PHE A O 1
ATOM 648 N N . TYR A 1 83 ? 9.823 5.302 9.097 1.00 89.44 83 TYR A N 1
ATOM 649 C CA . TYR A 1 83 ? 10.829 4.714 8.223 1.00 89.44 83 TYR A CA 1
ATOM 650 C C . TYR A 1 83 ? 10.145 4.019 7.055 1.00 89.44 83 TYR A C 1
ATOM 652 O O . TYR A 1 83 ? 9.213 3.235 7.261 1.00 89.44 83 TYR A O 1
ATOM 660 N N . ARG A 1 84 ? 10.637 4.234 5.830 1.00 89.25 84 ARG A N 1
ATOM 661 C CA . ARG A 1 84 ? 10.163 3.453 4.684 1.00 89.25 84 ARG A CA 1
ATOM 662 C C . ARG A 1 84 ? 10.393 1.958 4.960 1.00 89.25 84 ARG A C 1
ATOM 664 O O . ARG A 1 84 ? 11.424 1.595 5.536 1.00 89.25 84 ARG A O 1
ATOM 671 N N . PRO A 1 85 ? 9.493 1.059 4.518 1.00 87.62 85 PRO A N 1
ATOM 672 C CA . PRO A 1 85 ? 9.612 -0.371 4.806 1.00 87.62 85 PRO A CA 1
ATOM 673 C C . PRO A 1 85 ? 10.947 -0.998 4.372 1.00 87.62 85 PRO A C 1
ATOM 675 O O . PRO A 1 85 ? 11.444 -1.908 5.033 1.00 87.62 85 PRO A O 1
ATOM 678 N N . SER A 1 86 ? 11.546 -0.523 3.272 1.00 85.88 86 SER A N 1
ATOM 679 C CA . SER A 1 86 ? 12.875 -0.959 2.822 1.00 85.88 86 SER A CA 1
ATOM 680 C C . SER A 1 86 ? 13.970 -0.625 3.825 1.00 85.88 86 SER A C 1
ATOM 682 O O . SER A 1 86 ? 14.833 -1.460 4.091 1.00 85.88 86 SER A O 1
ATOM 684 N N . ASP A 1 87 ? 13.921 0.579 4.381 1.00 89.19 87 ASP A N 1
ATOM 685 C CA . ASP A 1 87 ? 14.957 1.112 5.258 1.00 89.19 87 ASP A CA 1
ATOM 686 C C . ASP A 1 87 ? 14.845 0.448 6.625 1.00 89.19 87 ASP A C 1
ATOM 688 O O . ASP A 1 87 ? 15.844 -0.023 7.163 1.00 89.19 87 ASP A O 1
ATOM 692 N N . TRP A 1 88 ? 13.614 0.261 7.116 1.00 87.88 88 TRP A N 1
ATOM 693 C CA . TRP A 1 88 ? 13.349 -0.549 8.303 1.00 87.88 88 TRP A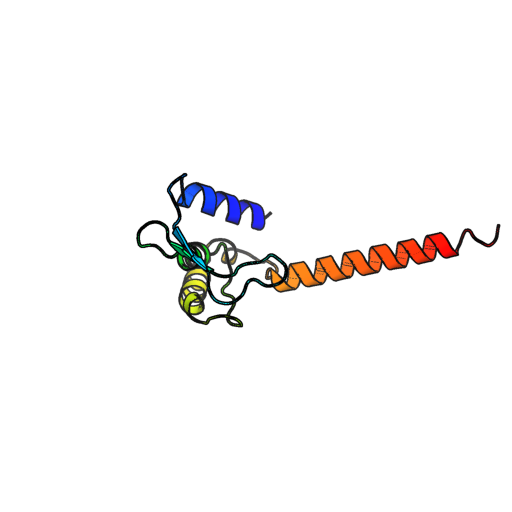 CA 1
ATOM 694 C C . TRP A 1 88 ? 13.932 -1.960 8.181 1.00 87.88 88 TRP A C 1
ATOM 696 O O . TRP A 1 88 ? 14.664 -2.396 9.067 1.00 87.88 88 TRP A O 1
ATOM 706 N N . ARG A 1 89 ? 13.678 -2.664 7.066 1.00 88.19 89 ARG A N 1
ATOM 707 C CA . ARG A 1 89 ? 14.225 -4.014 6.843 1.00 88.19 89 ARG A CA 1
ATOM 708 C C . ARG A 1 89 ? 15.754 -4.034 6.817 1.00 88.19 89 ARG A C 1
ATOM 710 O O . ARG A 1 89 ? 16.344 -4.938 7.401 1.00 88.19 89 ARG A O 1
ATOM 717 N N . LYS A 1 90 ? 16.395 -3.046 6.182 1.00 88.94 90 LYS A N 1
ATOM 718 C CA . LYS A 1 90 ? 17.863 -2.920 6.179 1.00 88.94 90 LYS A CA 1
ATOM 719 C C . LYS A 1 90 ? 18.413 -2.717 7.591 1.00 88.94 90 LYS A C 1
ATOM 721 O O . LYS A 1 90 ? 19.359 -3.400 7.969 1.00 88.94 90 LYS A O 1
ATOM 726 N N . MET A 1 91 ? 17.793 -1.838 8.380 1.00 88.81 91 MET A N 1
ATOM 727 C CA . MET A 1 91 ? 18.192 -1.604 9.770 1.00 88.81 91 MET A CA 1
ATOM 728 C C . MET A 1 91 ? 18.049 -2.870 10.621 1.00 88.81 91 MET A C 1
ATOM 730 O O . MET A 1 91 ? 18.968 -3.203 11.362 1.00 88.81 91 MET A O 1
ATOM 734 N N . GLN A 1 92 ? 16.945 -3.617 10.490 1.00 88.75 92 GLN A N 1
ATOM 735 C CA . GLN A 1 92 ? 16.775 -4.873 11.233 1.00 88.75 92 GLN A CA 1
ATOM 736 C C . GLN A 1 92 ? 17.795 -5.938 10.819 1.00 88.75 92 GLN A C 1
ATOM 738 O O . GLN A 1 92 ? 18.363 -6.604 11.681 1.00 88.75 92 GLN A O 1
ATOM 743 N N . ALA A 1 93 ? 18.084 -6.063 9.521 1.00 88.12 93 ALA A N 1
ATOM 744 C CA . ALA A 1 93 ? 19.112 -6.982 9.040 1.00 88.12 93 ALA A CA 1
ATOM 745 C C . ALA A 1 93 ? 20.498 -6.631 9.605 1.00 88.12 93 ALA A C 1
ATOM 747 O O . ALA A 1 93 ? 21.249 -7.526 9.982 1.00 88.12 93 ALA A O 1
ATOM 748 N N . GLN A 1 94 ? 20.822 -5.340 9.715 1.00 86.50 94 GLN A N 1
ATOM 749 C CA . GLN A 1 94 ? 22.083 -4.898 10.307 1.00 86.50 94 GLN A CA 1
ATOM 750 C C . GLN A 1 94 ? 22.143 -5.165 11.815 1.00 86.50 94 GLN A C 1
ATOM 752 O O . GLN A 1 94 ? 23.161 -5.647 12.302 1.00 86.50 94 GLN A O 1
ATOM 757 N N . ARG A 1 95 ? 21.051 -4.924 12.554 1.00 83.88 95 ARG A N 1
ATOM 758 C CA . ARG A 1 95 ? 20.974 -5.253 13.990 1.00 83.88 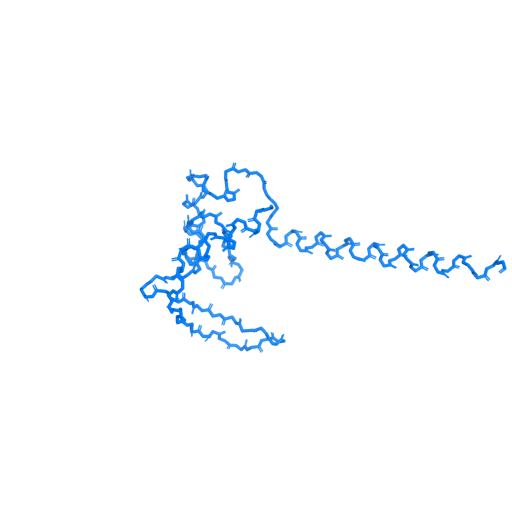95 ARG A CA 1
ATOM 759 C C . ARG A 1 95 ? 21.173 -6.746 14.241 1.00 83.88 95 ARG A C 1
ATOM 761 O O . ARG A 1 95 ? 21.883 -7.107 15.170 1.00 83.88 95 ARG A O 1
ATOM 768 N N . ALA A 1 96 ? 20.595 -7.600 13.395 1.00 83.00 96 ALA A N 1
ATOM 769 C CA . ALA A 1 96 ? 20.786 -9.045 13.484 1.00 83.00 96 ALA A CA 1
ATOM 770 C C . ALA A 1 96 ? 22.250 -9.456 13.246 1.00 83.00 96 ALA A C 1
ATOM 772 O O . ALA A 1 96 ? 22.754 -10.329 13.943 1.00 83.00 96 ALA A O 1
ATOM 773 N N . LYS A 1 97 ? 22.951 -8.802 12.308 1.00 82.50 97 LYS A N 1
ATOM 774 C CA . LYS A 1 97 ? 24.386 -9.037 12.078 1.00 82.50 97 LYS A CA 1
ATOM 775 C C . LYS A 1 97 ? 25.231 -8.644 13.286 1.00 82.50 97 LYS A C 1
ATOM 777 O O . LYS A 1 97 ? 25.982 -9.481 13.761 1.00 82.50 97 LYS A O 1
ATOM 782 N N . ILE A 1 98 ? 25.034 -7.434 13.815 1.00 79.88 98 ILE A N 1
ATOM 783 C CA . ILE A 1 98 ? 25.756 -6.946 15.003 1.00 79.88 98 ILE A CA 1
ATOM 784 C C . ILE A 1 98 ? 25.502 -7.870 16.199 1.00 79.88 98 ILE A C 1
ATOM 786 O O . ILE A 1 98 ? 26.432 -8.242 16.902 1.00 79.88 98 ILE A O 1
ATOM 790 N N . SER A 1 99 ? 24.253 -8.297 16.408 1.00 78.94 99 SER A N 1
ATOM 791 C CA . SER A 1 99 ? 23.920 -9.242 17.479 1.00 78.94 99 SER A CA 1
ATOM 792 C C . SER A 1 99 ? 24.603 -10.600 17.306 1.00 78.94 99 SER A C 1
ATOM 794 O O . SER A 1 99 ? 24.947 -11.222 18.307 1.00 78.94 99 SER A O 1
ATOM 796 N N . ASN A 1 100 ? 24.766 -11.081 16.072 1.00 78.06 100 ASN A N 1
ATOM 797 C CA . ASN A 1 100 ? 25.457 -12.341 15.800 1.00 78.06 100 ASN A CA 1
ATOM 798 C C . ASN A 1 100 ? 26.976 -12.209 15.965 1.00 78.06 100 ASN A C 1
ATOM 800 O O . ASN A 1 100 ? 27.588 -13.124 16.499 1.00 78.06 100 ASN A O 1
ATOM 804 N N . GLU A 1 101 ? 27.555 -11.083 15.551 1.00 77.31 101 GLU A N 1
ATOM 805 C CA . GLU A 1 101 ? 28.987 -10.778 15.672 1.00 77.31 101 GLU A CA 1
ATOM 806 C C . GLU A 1 101 ? 29.398 -10.586 17.139 1.00 77.31 101 GLU A C 1
ATOM 808 O O . GLU A 1 101 ? 30.325 -11.228 17.621 1.00 77.31 101 GLU A O 1
ATOM 813 N N . GLN A 1 102 ? 28.611 -9.832 17.911 1.00 72.31 102 GLN A N 1
ATOM 814 C CA . GLN A 1 102 ? 28.825 -9.713 19.350 1.00 72.31 102 GLN A CA 1
ATOM 815 C C . GLN A 1 102 ? 28.706 -11.080 20.036 1.00 72.31 102 GLN A C 1
ATOM 817 O O . GLN A 1 102 ? 29.524 -11.420 20.882 1.00 72.31 102 GLN A O 1
ATOM 822 N N . LYS A 1 103 ? 27.716 -11.900 19.652 1.00 71.69 103 LYS A N 1
ATOM 823 C CA . LYS A 1 103 ? 27.566 -13.264 20.173 1.00 71.69 103 LYS A CA 1
ATOM 824 C C . LYS A 1 103 ? 28.791 -14.129 19.848 1.00 71.69 103 LYS A C 1
ATOM 826 O O . LYS A 1 103 ? 29.246 -14.831 20.740 1.00 71.69 103 LYS A O 1
ATOM 831 N N . SER A 1 104 ? 29.337 -14.076 18.629 1.00 71.12 104 SER A N 1
ATOM 832 C CA . SER A 1 104 ? 30.565 -14.813 18.292 1.00 71.12 104 SER A CA 1
ATOM 833 C C . SER A 1 104 ? 31.784 -14.334 19.077 1.00 71.12 104 SER A C 1
ATOM 835 O O . SER A 1 104 ? 32.581 -15.169 19.489 1.00 71.12 104 SER A O 1
ATOM 837 N N . ASP A 1 105 ? 31.901 -13.034 19.345 1.00 68.38 105 ASP A N 1
ATOM 838 C CA . ASP A 1 105 ? 33.000 -12.488 20.147 1.00 68.38 105 ASP A CA 1
ATOM 839 C C . ASP A 1 105 ? 32.925 -12.948 21.610 1.00 68.38 105 ASP A C 1
ATOM 841 O O . ASP A 1 105 ? 33.943 -13.346 22.171 1.00 68.38 105 ASP A O 1
ATOM 845 N N . TRP A 1 106 ? 31.723 -12.994 22.205 1.00 57.38 106 TRP A N 1
ATOM 846 C CA . TRP A 1 106 ? 31.514 -13.588 23.535 1.00 57.38 106 TRP A CA 1
ATOM 847 C C . TRP A 1 106 ? 31.899 -15.078 23.568 1.00 57.38 106 TRP A C 1
ATOM 849 O O . TRP A 1 106 ? 32.596 -15.497 24.484 1.00 57.38 106 TRP A O 1
ATOM 859 N N . PHE A 1 107 ? 31.519 -15.873 22.557 1.00 59.41 107 PHE A N 1
ATOM 860 C CA . PHE A 1 107 ? 31.905 -17.295 22.488 1.00 59.41 107 PHE A CA 1
ATOM 861 C C . PHE A 1 107 ? 33.408 -17.524 22.259 1.00 59.41 107 PHE A C 1
ATOM 863 O O . PHE A 1 107 ? 33.914 -18.582 22.621 1.00 59.41 107 PHE A O 1
ATOM 870 N N . ASN A 1 108 ? 34.129 -16.561 21.677 1.00 60.06 108 ASN A N 1
ATOM 871 C CA . ASN A 1 108 ? 35.579 -16.646 21.477 1.00 60.06 108 ASN A CA 1
ATOM 872 C C . ASN A 1 108 ? 36.391 -16.221 22.717 1.00 60.06 108 ASN A C 1
ATOM 874 O O . ASN A 1 108 ? 37.596 -16.464 22.753 1.00 60.06 108 ASN A O 1
ATOM 878 N N . PHE A 1 109 ? 35.764 -15.597 23.723 1.00 58.28 109 PHE A N 1
ATOM 879 C CA . PHE A 1 109 ? 36.438 -15.133 24.944 1.00 58.28 109 PHE A CA 1
ATOM 880 C C . PHE A 1 109 ? 36.487 -16.200 26.056 1.00 58.28 109 PHE A C 1
ATOM 882 O O . PHE A 1 109 ? 37.419 -16.204 26.855 1.00 58.28 109 PHE A O 1
ATOM 889 N N . ASP A 1 110 ? 35.567 -17.171 26.053 1.00 59.47 110 ASP A N 1
ATOM 890 C CA . ASP A 1 110 ? 35.509 -18.268 27.042 1.00 59.47 110 ASP A CA 1
ATOM 891 C C . ASP A 1 110 ? 36.515 -19.412 26.768 1.00 59.47 110 ASP A C 1
ATOM 893 O O . ASP A 1 110 ? 36.461 -20.466 27.396 1.00 59.47 110 ASP A O 1
ATOM 897 N N . GLY A 1 111 ? 37.441 -19.237 25.818 1.00 54.19 111 GLY A N 1
ATOM 898 C CA . GLY A 1 111 ? 38.450 -20.243 25.464 1.00 54.19 111 GLY A CA 1
ATOM 899 C C . GLY A 1 111 ? 39.756 -20.179 26.264 1.00 54.19 111 GLY A C 1
ATOM 900 O O . GLY A 1 111 ? 40.629 -21.009 26.024 1.00 54.19 111 GLY A O 1
ATOM 901 N N . TRP A 1 112 ? 39.921 -19.199 27.162 1.00 55.66 112 TRP A N 1
ATOM 902 C CA . TRP A 1 112 ? 41.170 -18.913 27.893 1.00 55.66 112 TRP A CA 1
ATOM 903 C C . TRP A 1 112 ? 40.969 -18.754 29.418 1.00 55.66 112 TRP A C 1
ATOM 905 O O . TRP A 1 112 ? 41.647 -17.952 30.058 1.00 55.66 112 TRP A O 1
ATOM 915 N N . PHE A 1 113 ? 40.069 -19.550 30.003 1.00 46.16 113 PHE A N 1
ATOM 916 C CA . PHE A 1 113 ? 40.129 -19.964 31.412 1.00 46.16 113 PHE A CA 1
ATOM 917 C C . PHE A 1 113 ? 39.804 -21.451 31.536 1.00 46.16 113 PHE A C 1
ATOM 919 O O . PHE A 1 113 ? 38.841 -21.897 30.874 1.00 46.16 113 PHE A O 1
#